Protein AF-A0A6B3FYR6-F1 (afdb_monomer_lite)

Sequence (105 aa):
GVVTNPGTGSPNRLLHVGPGGTNPPEPGKKFENTTGYAINDNATVESPVTVTGITGNAPAALQVPVNISHTYIGDLRIDLVAPDGSVYNLKAYGSGGSSDNVVTT

Structure (mmCIF, N/CA/C/O backbone):
data_AF-A0A6B3FYR6-F1
#
_entry.id   AF-A0A6B3FYR6-F1
#
loop_
_atom_site.group_PDB
_atom_site.id
_atom_site.type_symbol
_atom_site.label_atom_id
_atom_site.label_alt_id
_atom_site.label_comp_id
_atom_site.label_asym_id
_atom_site.label_entity_id
_atom_site.label_seq_id
_atom_site.pdbx_PDB_ins_code
_atom_site.Cartn_x
_atom_site.Cartn_y
_atom_site.Cartn_z
_atom_site.occupancy
_atom_site.B_iso_or_equiv
_atom_site.auth_seq_id
_atom_site.auth_comp_id
_atom_site.auth_asym_id
_atom_site.auth_atom_id
_atom_site.pdbx_PDB_model_num
ATOM 1 N N . GLY A 1 1 ? -36.900 36.167 20.054 1.00 45.94 1 GLY A N 1
ATOM 2 C CA . GLY A 1 1 ? -36.757 35.859 21.487 1.00 45.94 1 GLY A CA 1
ATOM 3 C C . GLY A 1 1 ? -35.587 34.922 21.645 1.00 45.94 1 GLY A C 1
ATOM 4 O O . GLY A 1 1 ? -35.590 33.877 21.012 1.00 45.94 1 GLY A O 1
ATOM 5 N N . VAL A 1 2 ? -34.558 35.342 22.377 1.00 47.25 2 VAL A N 1
ATOM 6 C CA . VAL A 1 2 ? -33.341 34.551 22.604 1.00 47.25 2 VAL A CA 1
ATOM 7 C C . VAL A 1 2 ? -33.591 33.634 23.796 1.00 47.25 2 VAL A C 1
ATOM 9 O O . VAL A 1 2 ? -34.051 34.095 24.836 1.00 47.25 2 VAL A O 1
ATOM 12 N N . VAL A 1 3 ? -33.324 32.339 23.636 1.00 52.00 3 VAL A N 1
ATOM 13 C CA . VAL A 1 3 ? -33.395 31.373 24.737 1.00 52.00 3 VAL A CA 1
ATOM 14 C C . VAL A 1 3 ? -32.220 31.643 25.671 1.00 52.00 3 VAL A C 1
ATOM 16 O O . VAL A 1 3 ? -31.066 31.544 25.264 1.00 52.00 3 VAL A O 1
ATOM 19 N N . THR A 1 4 ? -32.514 32.024 26.912 1.00 51.06 4 THR A N 1
ATOM 20 C CA . THR A 1 4 ? -31.526 32.522 27.879 1.00 51.06 4 THR A CA 1
ATOM 21 C C . THR A 1 4 ? -30.839 31.433 28.701 1.00 51.06 4 THR A C 1
ATOM 23 O O . THR A 1 4 ? -29.975 31.767 29.503 1.00 51.06 4 THR A O 1
ATOM 26 N N . ASN A 1 5 ? -31.164 30.144 28.518 1.00 55.78 5 ASN A N 1
ATOM 27 C CA . ASN A 1 5 ? -30.455 29.069 29.220 1.00 55.78 5 ASN A CA 1
ATOM 28 C C . ASN A 1 5 ? -30.562 27.698 28.507 1.00 55.78 5 ASN A C 1
ATOM 30 O O . ASN A 1 5 ? -31.512 26.958 28.754 1.00 55.78 5 ASN A O 1
ATOM 34 N N . PRO A 1 6 ? -29.623 27.335 27.612 1.00 57.53 6 PRO A N 1
ATOM 35 C CA . PRO A 1 6 ? -29.713 26.097 26.828 1.00 57.53 6 PRO A CA 1
ATOM 36 C C . PRO A 1 6 ? -29.171 24.829 27.520 1.00 57.53 6 PRO A C 1
ATOM 38 O O . PRO A 1 6 ? -29.190 23.769 26.899 1.00 57.53 6 PRO A O 1
ATOM 41 N N . GLY A 1 7 ? -28.689 24.905 28.767 1.00 49.00 7 GLY A N 1
ATOM 42 C CA . GLY A 1 7 ? -28.037 23.777 29.448 1.00 49.00 7 GLY A CA 1
ATOM 43 C C . GLY A 1 7 ? -26.680 23.394 28.829 1.00 49.00 7 GLY A C 1
ATOM 44 O O . GLY A 1 7 ? -26.423 23.603 27.641 1.00 49.00 7 GLY A O 1
ATOM 45 N N . THR A 1 8 ? -25.762 22.874 29.644 1.00 46.56 8 THR A N 1
ATOM 46 C CA . THR A 1 8 ? -24.403 22.528 29.197 1.00 46.56 8 THR A CA 1
ATOM 47 C C . THR A 1 8 ? -24.436 21.299 28.290 1.00 46.56 8 THR A C 1
ATOM 49 O O . THR A 1 8 ? -24.881 20.235 28.711 1.00 46.56 8 THR A O 1
ATOM 52 N N . GLY A 1 9 ? -23.941 21.453 27.058 1.00 53.00 9 GLY A N 1
ATOM 53 C CA . GLY A 1 9 ? -23.847 20.380 26.062 1.00 53.00 9 GLY A CA 1
ATOM 54 C C . GLY A 1 9 ? -24.662 20.595 24.784 1.00 53.00 9 GLY A C 1
ATOM 55 O O . GLY A 1 9 ? -24.642 19.721 23.930 1.00 53.00 9 GLY A O 1
ATOM 56 N N . SER A 1 10 ? -25.352 21.725 24.618 1.00 48.75 10 SER A N 1
ATOM 57 C CA . SER A 1 10 ? -26.177 21.994 23.430 1.00 48.75 10 SER A CA 1
ATOM 58 C C . SER A 1 10 ? -25.357 22.557 22.251 1.00 48.75 10 SER A C 1
ATOM 60 O O . SER A 1 10 ? -24.986 23.734 22.298 1.00 48.75 10 SER A O 1
ATOM 62 N N . PRO A 1 11 ? -25.108 21.814 21.148 1.00 49.16 11 PRO A N 1
ATOM 63 C CA . PRO A 1 11 ? -24.644 22.422 19.912 1.00 49.16 11 PRO A CA 1
ATOM 64 C C . PRO A 1 11 ? -25.864 22.995 19.183 1.00 49.16 11 PRO A C 1
ATOM 66 O O . PRO A 1 11 ? -26.548 22.313 18.423 1.00 49.16 11 PRO A O 1
ATOM 69 N N . ASN A 1 12 ? -26.159 24.271 19.415 1.00 47.59 12 ASN A N 1
ATOM 70 C CA . ASN A 1 12 ? -27.182 24.978 18.650 1.00 47.59 12 ASN A CA 1
ATOM 71 C C . ASN A 1 12 ? -26.661 25.243 17.219 1.00 47.59 12 ASN A C 1
ATOM 73 O O . ASN A 1 12 ? -26.086 26.292 16.936 1.00 47.59 12 ASN A O 1
ATOM 77 N N . ARG A 1 13 ? -26.856 24.289 16.301 1.00 52.81 13 ARG A N 1
ATOM 78 C CA . ARG A 1 13 ? -26.697 24.477 14.847 1.00 52.81 13 ARG A CA 1
ATOM 79 C C . ARG A 1 13 ? -27.994 24.080 14.145 1.00 52.81 13 ARG A C 1
ATOM 81 O O . ARG A 1 13 ? -28.127 22.960 13.682 1.00 52.81 13 ARG A O 1
ATOM 88 N N . LEU A 1 14 ? -28.921 25.036 14.090 1.00 49.09 14 LEU A N 1
ATOM 89 C CA . LEU A 1 14 ? -30.014 25.139 13.114 1.00 49.09 14 LEU A CA 1
ATOM 90 C C . LEU A 1 14 ? -30.851 23.855 12.906 1.00 49.09 14 LEU A C 1
ATOM 92 O O . LEU A 1 14 ? -30.528 22.977 12.115 1.00 49.09 14 LEU A O 1
ATOM 96 N N . LEU A 1 15 ? -31.975 23.818 13.623 1.00 54.81 15 LEU A N 1
ATOM 97 C CA . LEU A 1 15 ? -33.211 23.082 13.342 1.00 54.81 15 LEU A CA 1
ATOM 98 C C . LEU A 1 15 ? -33.335 22.529 11.900 1.00 54.81 15 LEU A C 1
ATOM 100 O O . LEU A 1 15 ? -33.575 23.291 10.966 1.00 54.81 15 LEU A O 1
ATOM 104 N N . HIS A 1 16 ? -33.283 21.203 11.743 1.00 43.66 16 HIS A N 1
ATOM 105 C CA . HIS A 1 16 ? -33.849 20.516 10.578 1.00 43.66 16 HIS A CA 1
ATOM 106 C C . HIS A 1 16 ? -35.307 20.156 10.897 1.00 43.66 16 HIS A C 1
ATOM 108 O O . HIS A 1 16 ? -35.573 19.266 11.702 1.00 43.66 16 HIS A O 1
ATOM 114 N N . VAL A 1 17 ? -36.260 20.865 10.294 1.00 51.50 17 VAL A N 1
ATOM 115 C CA . VAL A 1 17 ? -37.687 20.508 10.315 1.00 51.50 17 VAL A CA 1
ATOM 116 C C . VAL A 1 17 ? -38.004 19.644 9.091 1.00 51.50 17 VAL A C 1
ATOM 118 O O . VAL A 1 17 ? -38.108 20.159 7.983 1.00 51.50 17 VAL A O 1
ATOM 121 N N . GLY A 1 18 ? -38.158 18.332 9.292 1.00 39.41 18 GLY A N 1
ATOM 122 C CA . GLY A 1 18 ? -38.685 17.395 8.292 1.00 39.41 18 GLY A CA 1
ATOM 123 C C . GLY A 1 18 ? -38.494 15.924 8.700 1.00 39.41 18 GLY A C 1
ATOM 124 O O . GLY A 1 18 ? -37.386 15.555 9.089 1.00 39.41 18 GLY A O 1
ATOM 125 N N . PRO A 1 19 ? -39.523 15.055 8.627 1.00 47.91 19 PRO A N 1
ATOM 126 C CA . PRO A 1 19 ? -39.373 13.628 8.888 1.00 47.91 19 PRO A CA 1
ATOM 127 C C . PRO A 1 19 ? -38.782 12.967 7.634 1.00 47.91 19 PRO A C 1
ATOM 129 O O . PRO A 1 19 ? -39.495 12.437 6.791 1.00 47.91 19 PRO A O 1
ATOM 132 N N . GLY A 1 20 ? -37.467 13.065 7.470 1.00 43.22 20 GLY A N 1
ATOM 133 C CA . GLY A 1 20 ? -36.743 12.521 6.322 1.00 43.22 20 GLY A CA 1
ATOM 134 C C . GLY A 1 20 ? -35.326 12.175 6.738 1.00 43.22 20 GLY A C 1
ATOM 135 O O . GLY A 1 20 ? -34.389 12.917 6.465 1.00 43.22 20 GLY A O 1
ATOM 136 N N . GLY A 1 21 ? -35.188 11.086 7.492 1.00 49.53 21 GLY A N 1
ATOM 137 C CA . GLY A 1 21 ? -33.918 10.623 8.030 1.00 49.53 21 GLY A CA 1
ATOM 138 C C . GLY A 1 21 ? -33.010 10.046 6.952 1.00 49.53 21 GLY A C 1
ATOM 139 O O . GLY A 1 21 ? -32.961 8.836 6.775 1.00 49.53 21 GLY A O 1
ATOM 140 N N . THR A 1 22 ? -32.232 10.899 6.299 1.00 43.88 22 THR A N 1
ATOM 141 C CA . THR A 1 22 ? -30.904 10.518 5.813 1.00 43.88 22 THR A CA 1
ATOM 142 C C . THR A 1 22 ? -29.947 11.629 6.202 1.00 43.88 22 THR A C 1
ATOM 144 O O . THR A 1 22 ? -29.688 12.553 5.430 1.00 43.88 22 THR A O 1
ATOM 147 N N . ASN A 1 23 ? -29.453 11.562 7.440 1.00 45.19 23 ASN A N 1
ATOM 148 C CA . ASN A 1 23 ? -28.246 12.293 7.793 1.00 45.19 23 ASN A CA 1
ATOM 149 C C . ASN A 1 23 ? -27.181 11.908 6.745 1.00 45.19 23 ASN A C 1
ATOM 151 O O . ASN A 1 23 ? -27.030 10.706 6.493 1.00 45.19 23 ASN A O 1
ATOM 155 N N . PRO A 1 24 ? -26.493 12.864 6.094 1.00 52.19 24 PRO A N 1
ATOM 156 C CA . PRO A 1 24 ? -25.348 12.534 5.256 1.00 52.19 24 PRO A CA 1
ATOM 157 C C . PRO A 1 24 ? -24.418 11.619 6.061 1.00 52.19 24 PRO A C 1
ATOM 159 O O . PRO A 1 24 ? -24.256 11.878 7.260 1.00 52.19 24 PRO A O 1
ATOM 162 N N . PRO A 1 25 ? -23.846 10.550 5.474 1.00 53.16 25 PRO A N 1
ATOM 163 C CA . PRO A 1 25 ? -22.881 9.732 6.191 1.00 53.16 25 PRO A CA 1
ATOM 164 C C . PRO A 1 25 ? -21.824 10.667 6.770 1.00 53.16 25 PRO A C 1
ATOM 166 O O . PRO A 1 25 ? -21.241 11.472 6.038 1.00 53.16 25 PRO A O 1
ATOM 169 N N . GLU A 1 26 ? -21.632 10.615 8.086 1.00 53.38 26 GLU A N 1
ATOM 170 C CA . GLU A 1 26 ? -20.508 11.298 8.710 1.00 53.38 26 GLU A CA 1
ATOM 171 C C . GLU A 1 26 ? -19.241 10.857 7.962 1.00 53.38 26 GLU A C 1
ATOM 173 O O . GLU A 1 26 ? -19.096 9.653 7.712 1.00 53.38 26 GLU A O 1
ATOM 178 N N . PRO A 1 27 ? -18.360 11.782 7.534 1.00 59.34 27 PRO A N 1
ATOM 179 C CA . PRO A 1 27 ? -17.121 11.396 6.880 1.00 59.34 27 PRO A CA 1
ATOM 180 C C . PRO A 1 27 ? -16.403 10.369 7.758 1.00 59.34 27 PRO A C 1
ATOM 182 O O . PRO A 1 27 ? -16.093 10.648 8.916 1.00 59.34 27 PRO A O 1
ATOM 185 N N . GLY A 1 28 ? -16.195 9.160 7.230 1.00 68.69 28 GLY A N 1
ATOM 186 C CA . GLY A 1 28 ? -15.490 8.107 7.956 1.00 68.69 28 GLY A CA 1
ATOM 187 C C . GLY A 1 28 ? -14.103 8.588 8.393 1.00 68.69 28 GLY A C 1
ATOM 188 O O . GLY A 1 28 ? -13.522 9.481 7.770 1.00 68.69 28 GLY A O 1
ATOM 189 N N . LYS A 1 29 ? -13.550 8.017 9.472 1.00 81.19 29 LYS A N 1
ATOM 190 C CA . LYS A 1 29 ? -12.209 8.427 9.914 1.00 81.19 29 LYS A CA 1
ATOM 191 C C . LYS A 1 29 ? -11.175 8.081 8.841 1.00 81.19 29 LYS A C 1
ATOM 193 O O . LYS A 1 29 ? -11.212 6.996 8.264 1.00 81.19 29 LYS A O 1
ATOM 198 N N . LYS A 1 30 ? -10.226 8.992 8.636 1.00 86.00 30 LYS A N 1
ATOM 199 C CA . LYS A 1 30 ? -9.059 8.808 7.772 1.00 86.00 30 LYS A CA 1
ATOM 200 C C . LYS A 1 30 ? -7.832 8.524 8.637 1.00 86.00 30 LYS A C 1
ATOM 202 O O . LYS A 1 30 ? -7.636 9.177 9.659 1.00 86.00 30 LYS A O 1
ATOM 207 N N . PHE A 1 31 ? -7.002 7.589 8.191 1.00 88.31 31 PHE A N 1
ATOM 208 C CA . PHE A 1 31 ? -5.689 7.308 8.764 1.00 88.31 31 PHE A CA 1
ATOM 209 C C . PHE A 1 31 ? -4.652 7.411 7.651 1.00 88.31 31 PHE A C 1
ATOM 211 O O . PHE A 1 31 ? -4.935 7.037 6.514 1.00 88.31 31 PHE A O 1
ATOM 218 N N . GLU A 1 32 ? -3.476 7.948 7.957 1.00 92.25 32 GLU A N 1
ATOM 219 C CA . GLU A 1 32 ? -2.416 8.136 6.969 1.00 92.25 32 GLU A CA 1
ATOM 220 C C . GLU A 1 32 ? -1.030 8.038 7.603 1.00 92.25 32 GLU A C 1
ATOM 222 O O . GLU A 1 32 ? -0.863 8.261 8.803 1.00 92.25 32 GLU A O 1
ATOM 227 N N . ASN A 1 33 ? -0.041 7.725 6.770 1.00 90.81 33 ASN A N 1
ATOM 228 C CA . ASN A 1 33 ? 1.371 7.870 7.087 1.00 90.81 33 ASN A CA 1
ATOM 229 C C . ASN A 1 33 ? 2.003 8.754 6.009 1.00 90.81 33 ASN A C 1
ATOM 231 O O . ASN A 1 33 ? 1.969 8.428 4.826 1.00 90.81 33 ASN A O 1
ATOM 235 N N . THR A 1 34 ? 2.543 9.894 6.431 1.00 91.94 34 THR A N 1
ATOM 236 C CA . THR A 1 34 ? 3.195 10.884 5.560 1.00 91.94 34 THR A CA 1
ATOM 237 C C . THR A 1 34 ? 4.720 10.802 5.612 1.00 91.94 34 THR A C 1
ATOM 239 O O . THR A 1 34 ? 5.408 11.600 4.976 1.00 91.94 34 THR A O 1
ATOM 242 N N . THR A 1 35 ? 5.262 9.847 6.369 1.00 91.44 35 THR A N 1
ATOM 243 C CA . THR A 1 35 ? 6.700 9.596 6.455 1.00 91.44 35 THR A CA 1
ATOM 244 C C . THR A 1 35 ? 7.178 8.979 5.148 1.00 91.44 35 THR A C 1
ATOM 246 O O . THR A 1 35 ? 6.560 8.057 4.618 1.00 91.44 35 THR A O 1
ATOM 249 N N . GLY A 1 36 ? 8.290 9.489 4.623 1.00 90.88 36 GLY A N 1
ATOM 250 C CA . GLY A 1 36 ? 8.921 8.936 3.431 1.00 90.88 36 GLY A CA 1
ATOM 251 C C . GLY A 1 36 ? 9.635 7.624 3.741 1.00 90.88 36 GLY A C 1
ATOM 252 O O . GLY A 1 36 ? 10.416 7.551 4.689 1.00 90.88 36 GLY A O 1
ATOM 253 N N . TYR A 1 37 ? 9.407 6.617 2.901 1.00 93.06 37 TYR A N 1
ATOM 254 C CA . TYR A 1 37 ? 10.093 5.331 2.955 1.00 93.06 37 TYR A CA 1
ATOM 255 C C . TYR A 1 37 ? 10.836 5.101 1.643 1.00 93.06 37 TYR A C 1
ATOM 257 O O . TYR A 1 37 ? 10.250 5.204 0.566 1.00 93.06 37 TYR A O 1
ATOM 265 N N . ALA A 1 38 ? 12.133 4.811 1.734 1.00 93.81 38 ALA A N 1
ATOM 266 C CA . ALA A 1 38 ? 12.942 4.518 0.560 1.00 93.81 38 ALA A CA 1
ATOM 267 C C . ALA A 1 38 ? 12.601 3.124 0.023 1.00 93.81 38 ALA A C 1
ATOM 269 O O . ALA A 1 38 ? 12.686 2.133 0.750 1.00 93.81 38 ALA A O 1
ATOM 270 N N . ILE A 1 39 ? 12.245 3.058 -1.257 1.00 91.75 39 ILE A N 1
ATOM 271 C CA . ILE A 1 39 ? 12.074 1.805 -1.989 1.00 91.75 39 ILE A CA 1
ATOM 272 C C . ILE A 1 39 ? 13.419 1.506 -2.646 1.00 91.75 39 ILE A C 1
ATOM 274 O O . ILE A 1 39 ? 13.782 2.133 -3.639 1.00 91.75 39 ILE A O 1
ATOM 278 N N . ASN A 1 40 ? 14.190 0.608 -2.035 1.00 91.56 40 ASN A N 1
ATOM 279 C CA . ASN A 1 40 ? 15.454 0.156 -2.605 1.00 91.56 40 ASN A CA 1
ATOM 280 C C . ASN A 1 40 ? 15.196 -0.903 -3.677 1.00 91.56 40 ASN A C 1
ATOM 282 O O . ASN A 1 40 ? 14.197 -1.622 -3.623 1.00 91.56 40 ASN A O 1
ATOM 286 N N . ASP A 1 41 ? 16.126 -1.018 -4.620 1.00 89.00 41 ASP A N 1
ATOM 287 C CA . ASP A 1 41 ? 16.036 -2.020 -5.675 1.00 89.00 41 ASP A CA 1
ATOM 288 C C . ASP A 1 41 ? 15.967 -3.444 -5.098 1.00 89.00 41 ASP A C 1
ATOM 290 O O . ASP A 1 41 ? 16.675 -3.781 -4.143 1.00 89.00 41 ASP A O 1
ATOM 294 N N . ASN A 1 42 ? 15.084 -4.257 -5.684 1.00 88.06 42 ASN A N 1
ATOM 295 C CA . ASN A 1 42 ? 14.811 -5.645 -5.311 1.00 88.06 42 ASN A CA 1
ATOM 296 C C . ASN A 1 42 ? 14.605 -5.871 -3.795 1.00 88.06 42 ASN A C 1
ATOM 298 O O . ASN A 1 42 ? 14.994 -6.905 -3.244 1.00 88.06 42 ASN A O 1
ATOM 302 N N . ALA A 1 43 ? 14.012 -4.891 -3.108 1.00 93.31 43 ALA A N 1
ATOM 303 C CA . ALA A 1 43 ? 13.752 -4.931 -1.676 1.00 93.31 43 ALA A CA 1
ATOM 304 C C . ALA A 1 43 ? 12.290 -4.604 -1.355 1.00 93.31 43 ALA A C 1
ATOM 306 O O . ALA A 1 43 ? 11.596 -3.915 -2.102 1.00 93.31 43 ALA A O 1
ATOM 307 N N . THR A 1 44 ? 11.841 -5.065 -0.188 1.00 93.75 44 THR A N 1
ATOM 308 C CA . THR A 1 44 ? 10.534 -4.713 0.372 1.00 93.75 44 THR A CA 1
ATOM 309 C C . THR A 1 44 ? 10.712 -3.639 1.434 1.00 93.75 44 THR A C 1
ATOM 311 O O . THR A 1 44 ? 11.603 -3.734 2.279 1.00 93.75 44 THR A O 1
ATOM 314 N N . VAL A 1 45 ? 9.838 -2.636 1.419 1.00 95.62 45 VAL A N 1
ATOM 315 C CA . VAL A 1 45 ? 9.732 -1.631 2.475 1.00 95.62 45 VAL A CA 1
ATOM 316 C C . VAL A 1 45 ? 8.296 -1.564 2.977 1.00 95.62 45 VAL A C 1
ATOM 318 O O . VAL A 1 45 ? 7.353 -1.679 2.195 1.00 95.62 45 VAL A O 1
ATOM 321 N N . GLU A 1 46 ? 8.130 -1.384 4.283 1.00 94.94 46 GLU A N 1
ATOM 322 C CA . GLU A 1 46 ? 6.823 -1.281 4.928 1.00 94.94 46 GLU A CA 1
ATOM 323 C C . GLU A 1 46 ? 6.556 0.158 5.375 1.00 94.94 46 GLU A C 1
ATOM 325 O O . GLU A 1 46 ? 7.415 0.803 5.976 1.00 94.94 46 GLU A O 1
ATOM 330 N N . SER A 1 47 ? 5.340 0.643 5.114 1.00 94.12 47 SER A N 1
ATOM 331 C CA . SER A 1 47 ? 4.832 1.929 5.603 1.00 94.12 47 SER A CA 1
ATOM 332 C C . SER A 1 47 ? 3.652 1.669 6.550 1.00 94.12 47 SER A C 1
ATOM 334 O O . SER A 1 47 ? 2.512 1.539 6.094 1.00 94.12 47 SER A O 1
ATOM 336 N N . PRO A 1 48 ? 3.895 1.511 7.866 1.00 92.75 48 PRO A N 1
ATOM 337 C CA . PRO A 1 48 ? 2.840 1.182 8.817 1.00 92.75 48 PRO A CA 1
ATOM 338 C C . PRO A 1 48 ? 1.897 2.370 9.044 1.00 92.75 48 PRO A C 1
ATOM 340 O O . PRO A 1 48 ? 2.336 3.512 9.176 1.00 92.75 48 PRO A O 1
ATOM 343 N N . VAL A 1 49 ? 0.596 2.096 9.156 1.00 91.12 49 VAL A N 1
ATOM 344 C CA . VAL A 1 49 ? -0.431 3.069 9.561 1.00 91.12 49 VAL A CA 1
ATOM 345 C C . VAL A 1 49 ? -1.151 2.526 10.790 1.00 91.12 49 VAL A C 1
ATOM 347 O O . VAL A 1 49 ? -1.811 1.490 10.727 1.00 91.12 49 VAL A O 1
ATOM 350 N N . THR A 1 50 ? -1.053 3.230 11.917 1.00 88.31 50 THR A N 1
ATOM 351 C CA . T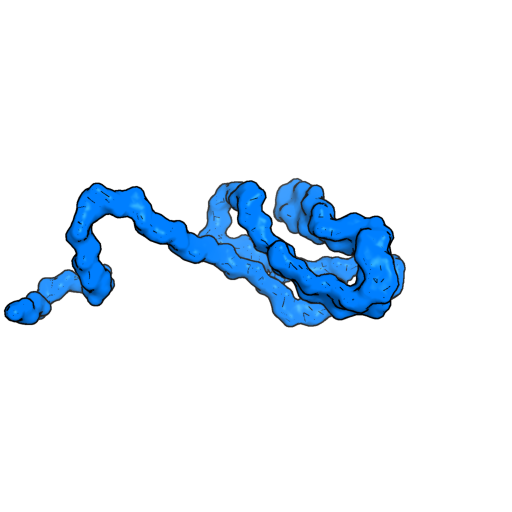HR A 1 50 ? -1.745 2.826 13.147 1.00 88.31 50 THR A CA 1
ATOM 352 C C . THR A 1 50 ? -3.200 3.290 13.113 1.00 88.31 50 THR A C 1
ATOM 354 O O . THR A 1 50 ? -3.491 4.482 13.203 1.00 88.31 50 THR A O 1
ATOM 357 N N . VAL A 1 51 ? -4.128 2.338 13.032 1.00 85.50 51 VAL A N 1
ATOM 358 C CA . VAL A 1 51 ? -5.575 2.587 13.077 1.00 85.50 51 VAL A CA 1
ATOM 359 C C . VAL A 1 51 ? -6.078 2.406 14.510 1.00 85.50 51 VAL A C 1
ATOM 361 O O . VAL A 1 51 ? -5.918 1.340 15.097 1.00 85.50 51 VAL A O 1
ATOM 364 N N . THR A 1 52 ? -6.692 3.440 15.094 1.00 84.25 52 THR A N 1
ATOM 365 C CA . THR A 1 52 ? -7.232 3.394 16.467 1.00 84.25 52 THR A CA 1
ATOM 366 C C . THR A 1 52 ? -8.637 3.986 16.559 1.00 84.25 52 THR A C 1
ATOM 368 O O . THR A 1 52 ? -9.060 4.799 15.736 1.00 84.25 52 THR A O 1
ATOM 371 N N . GLY A 1 53 ? -9.389 3.575 17.585 1.00 81.31 53 GLY A N 1
ATOM 372 C CA . GLY A 1 53 ? -10.710 4.134 17.880 1.00 81.31 53 GLY A CA 1
ATOM 373 C C . GLY A 1 53 ? -11.798 3.773 16.863 1.00 81.31 53 GLY A C 1
ATOM 374 O O . GLY A 1 53 ? -12.802 4.481 16.792 1.00 81.31 53 GLY A O 1
ATOM 375 N N . ILE A 1 54 ? -11.597 2.721 16.069 1.00 81.12 54 ILE A N 1
ATOM 376 C CA . ILE A 1 54 ? -12.625 2.062 15.256 1.00 81.12 54 ILE A CA 1
ATOM 377 C C . ILE A 1 54 ? -12.612 0.582 15.623 1.00 81.12 54 ILE A C 1
ATOM 379 O O . ILE A 1 54 ? -11.543 -0.005 15.774 1.00 81.12 54 ILE A O 1
ATOM 383 N N . THR A 1 55 ? -13.794 -0.001 15.789 1.00 77.56 55 THR A N 1
ATOM 384 C CA . THR A 1 55 ? -13.983 -1.432 16.036 1.00 77.56 55 THR A CA 1
ATOM 385 C C . THR A 1 55 ? -14.667 -2.088 14.836 1.00 77.56 55 THR A C 1
ATOM 387 O O . THR A 1 55 ? -15.402 -1.433 14.099 1.00 77.56 55 THR A O 1
ATOM 390 N N . GLY A 1 56 ? -14.441 -3.390 14.650 1.00 82.50 56 GLY A N 1
ATOM 391 C CA . GLY A 1 56 ? -15.014 -4.160 13.542 1.00 82.50 56 GLY A CA 1
ATOM 392 C C . GLY A 1 56 ? -14.161 -4.152 12.270 1.00 82.50 56 GLY A C 1
ATOM 393 O O . GLY A 1 56 ? -13.007 -3.729 12.279 1.00 82.50 56 GLY A O 1
ATOM 394 N N . ASN A 1 57 ? -14.737 -4.670 11.185 1.00 79.25 57 ASN A N 1
ATOM 395 C CA . ASN A 1 57 ? -14.053 -4.832 9.903 1.00 79.25 57 ASN A CA 1
ATOM 396 C C . ASN A 1 57 ? -14.039 -3.527 9.098 1.00 79.25 57 ASN A C 1
ATOM 398 O O . ASN A 1 57 ? -14.955 -2.708 9.202 1.00 79.25 57 ASN A O 1
ATOM 402 N N . ALA A 1 58 ? -13.031 -3.374 8.238 1.00 80.81 58 ALA A N 1
ATOM 403 C CA . ALA A 1 58 ? -13.022 -2.318 7.234 1.00 80.81 58 ALA A CA 1
ATOM 404 C C . ALA A 1 58 ? -14.251 -2.427 6.304 1.00 80.81 58 ALA A C 1
ATOM 406 O O . ALA A 1 58 ? -14.686 -3.539 5.983 1.00 80.81 58 ALA A O 1
ATOM 407 N N . PRO A 1 59 ? -14.825 -1.297 5.856 1.00 83.56 59 PRO A N 1
ATOM 408 C CA . PRO A 1 59 ? -15.941 -1.315 4.919 1.00 83.56 59 PRO A CA 1
ATOM 409 C C . PRO A 1 59 ? -15.500 -1.861 3.554 1.00 83.56 59 PRO A C 1
ATOM 411 O O . PRO A 1 59 ? -14.383 -1.612 3.111 1.00 83.56 59 PRO A O 1
ATOM 414 N N . ALA A 1 60 ? -16.410 -2.523 2.835 1.00 82.94 60 ALA A N 1
ATOM 415 C CA . ALA A 1 60 ? -16.135 -3.038 1.486 1.00 82.94 60 ALA A CA 1
ATOM 416 C C . ALA A 1 60 ? -15.779 -1.934 0.466 1.00 82.94 60 ALA A C 1
ATOM 418 O O . ALA A 1 60 ? -15.144 -2.209 -0.544 1.00 82.94 60 ALA A O 1
ATOM 419 N N . ALA A 1 61 ? -16.186 -0.691 0.738 1.00 82.00 61 ALA A N 1
ATOM 420 C CA . ALA A 1 61 ? -15.888 0.489 -0.071 1.00 82.00 61 ALA A CA 1
ATOM 421 C C . ALA A 1 61 ? -14.701 1.311 0.475 1.00 82.00 61 ALA A C 1
ATOM 423 O O . ALA A 1 61 ? -14.623 2.515 0.224 1.00 82.00 61 ALA A O 1
ATOM 424 N N . LEU A 1 62 ? -13.817 0.704 1.280 1.00 86.56 62 LEU A N 1
ATOM 425 C CA . LEU A 1 62 ? -12.615 1.374 1.773 1.00 86.56 62 LEU A CA 1
ATOM 426 C C . LEU A 1 62 ? -11.758 1.850 0.591 1.00 86.56 62 LEU A C 1
ATOM 428 O O . LEU A 1 62 ? -11.408 1.066 -0.286 1.00 86.56 62 LEU A O 1
ATOM 432 N N . GLN A 1 63 ? -11.401 3.131 0.609 1.00 89.12 63 GLN A N 1
ATOM 433 C CA . GLN A 1 63 ? -10.449 3.726 -0.326 1.00 89.12 63 GLN A CA 1
ATOM 434 C C . GLN A 1 63 ? -9.064 3.762 0.310 1.00 89.12 63 GLN A C 1
ATOM 436 O O . GLN A 1 63 ? -8.931 4.045 1.505 1.00 89.12 63 GLN A O 1
ATOM 441 N N . VAL A 1 64 ? -8.042 3.469 -0.491 1.00 91.81 64 VAL A N 1
ATOM 442 C CA . VAL A 1 64 ? -6.654 3.371 -0.037 1.00 91.81 64 VAL A CA 1
ATOM 443 C C . VAL A 1 64 ? -5.802 4.209 -0.980 1.00 91.81 64 VAL A C 1
ATOM 445 O O . VAL A 1 64 ? -5.257 3.684 -1.954 1.00 91.81 64 VAL A O 1
ATOM 448 N N . PRO A 1 65 ? -5.691 5.520 -0.714 1.00 92.00 65 PRO A N 1
ATOM 449 C CA . PRO A 1 65 ? -4.864 6.374 -1.535 1.00 92.00 65 PRO A CA 1
ATOM 450 C C . PRO A 1 65 ? -3.391 6.006 -1.355 1.00 92.00 65 PRO A C 1
ATOM 452 O O . PRO A 1 65 ? -2.899 5.889 -0.230 1.00 92.00 65 PRO A O 1
ATOM 455 N N . VAL A 1 66 ? -2.680 5.852 -2.470 1.00 92.38 66 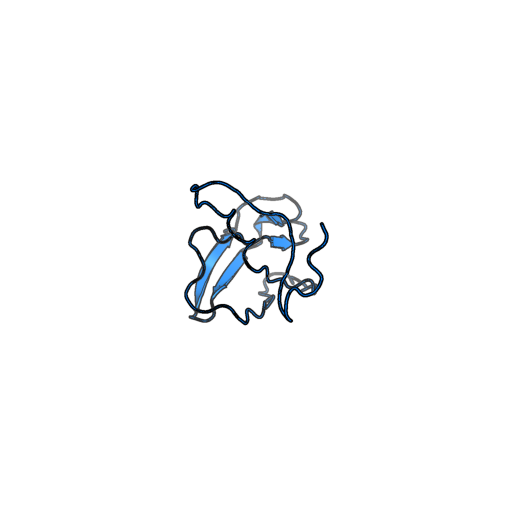VAL A N 1
ATOM 456 C CA . VAL A 1 66 ? -1.248 5.536 -2.492 1.00 92.38 66 VAL A CA 1
ATOM 457 C C . VAL A 1 66 ? -0.527 6.567 -3.344 1.00 92.38 66 VAL A C 1
ATOM 459 O O . VAL A 1 66 ? -0.937 6.850 -4.470 1.00 92.38 66 VAL A O 1
ATOM 462 N N . ASN A 1 67 ? 0.553 7.114 -2.789 1.00 93.62 67 ASN A N 1
ATOM 463 C CA . ASN A 1 67 ? 1.447 8.040 -3.467 1.00 93.62 67 ASN A CA 1
ATOM 464 C C . ASN A 1 67 ? 2.892 7.552 -3.313 1.00 93.62 67 ASN A C 1
ATOM 466 O O . ASN A 1 67 ? 3.440 7.572 -2.211 1.00 93.62 67 ASN A O 1
ATOM 470 N N . ILE A 1 68 ? 3.482 7.079 -4.408 1.00 92.56 68 ILE A N 1
ATOM 471 C CA . ILE A 1 68 ? 4.845 6.548 -4.458 1.00 92.56 68 ILE A CA 1
ATOM 472 C C . ILE A 1 68 ? 5.598 7.225 -5.597 1.00 92.56 68 ILE A C 1
ATOM 474 O O . ILE A 1 68 ? 5.125 7.244 -6.732 1.00 92.56 68 ILE A O 1
ATOM 478 N N . SER A 1 69 ? 6.803 7.710 -5.301 1.00 93.81 69 SER A N 1
ATOM 479 C CA . SER A 1 69 ? 7.746 8.191 -6.309 1.00 93.81 69 SER A CA 1
ATOM 480 C C . SER A 1 69 ? 8.645 7.047 -6.777 1.00 93.81 69 SER A C 1
ATOM 482 O O . SER A 1 69 ? 9.308 6.416 -5.953 1.00 93.81 69 SER A O 1
ATOM 484 N N . HIS A 1 70 ? 8.642 6.753 -8.077 1.00 90.75 70 HIS A N 1
ATOM 485 C CA . HIS A 1 70 ? 9.488 5.720 -8.684 1.00 90.75 70 HIS A CA 1
ATOM 486 C C . HIS A 1 70 ? 9.598 5.949 -10.192 1.00 90.75 70 HIS A C 1
ATOM 488 O O . HIS A 1 70 ? 8.618 6.350 -10.814 1.00 90.75 70 HIS A O 1
ATOM 494 N N . THR A 1 71 ? 10.756 5.662 -10.782 1.00 91.25 71 THR A N 1
ATOM 495 C CA . THR A 1 71 ? 11.012 5.881 -12.219 1.00 91.25 71 THR A CA 1
ATOM 496 C C . THR A 1 71 ? 10.437 4.785 -13.122 1.00 91.25 71 THR A C 1
ATOM 498 O O . THR A 1 71 ? 10.303 4.967 -14.322 1.00 91.25 71 THR A O 1
ATOM 501 N N . TYR A 1 72 ? 10.121 3.616 -12.564 1.00 90.62 72 TYR A N 1
ATOM 502 C CA . TYR A 1 72 ? 9.520 2.501 -13.303 1.00 90.62 72 TYR A CA 1
ATOM 503 C C . TYR A 1 72 ? 8.473 1.808 -12.440 1.00 90.62 72 TYR A C 1
ATOM 505 O O . TYR A 1 72 ? 8.789 0.952 -11.614 1.00 90.62 72 TYR A O 1
ATOM 513 N N . ILE A 1 73 ? 7.203 2.189 -12.568 1.00 92.69 73 ILE A N 1
ATOM 514 C CA . ILE A 1 73 ? 6.153 1.611 -11.711 1.00 92.69 73 ILE A CA 1
ATOM 515 C C . ILE A 1 73 ? 5.802 0.169 -12.071 1.00 92.69 73 ILE A C 1
ATOM 517 O O . ILE A 1 73 ? 5.200 -0.526 -11.251 1.00 92.69 73 ILE A O 1
ATOM 521 N N . GLY A 1 74 ? 6.184 -0.297 -13.262 1.00 91.12 74 GLY A N 1
ATOM 522 C CA . GLY A 1 74 ? 6.088 -1.698 -13.665 1.00 91.12 74 GLY A CA 1
ATOM 523 C C . GLY A 1 74 ? 6.805 -2.640 -12.699 1.00 91.12 74 GLY A C 1
ATOM 524 O O . GLY A 1 74 ? 6.317 -3.742 -12.468 1.00 91.12 74 GLY A O 1
ATOM 525 N N . ASP A 1 75 ? 7.872 -2.181 -12.047 1.00 92.19 75 ASP A N 1
ATOM 526 C CA . ASP A 1 75 ? 8.654 -3.007 -11.124 1.00 92.19 75 ASP A CA 1
ATOM 527 C C . ASP A 1 75 ? 8.033 -3.093 -9.724 1.00 92.19 75 ASP A C 1
ATOM 529 O O . ASP A 1 75 ? 8.401 -3.940 -8.911 1.00 92.19 75 ASP A O 1
ATOM 533 N N . LEU A 1 76 ? 7.047 -2.241 -9.433 1.00 93.19 76 LEU A N 1
ATOM 534 C CA . LEU A 1 76 ? 6.415 -2.189 -8.124 1.00 93.19 76 LEU A CA 1
ATOM 535 C C . LEU A 1 76 ? 5.252 -3.175 -8.016 1.00 93.19 76 LEU A C 1
ATOM 537 O O . LEU A 1 76 ? 4.315 -3.159 -8.825 1.00 93.19 76 LEU A O 1
ATOM 541 N N . ARG A 1 77 ? 5.260 -3.943 -6.927 1.00 95.38 77 ARG A N 1
ATOM 542 C CA . ARG A 1 77 ? 4.086 -4.608 -6.356 1.00 95.38 77 ARG A CA 1
ATOM 543 C C . ARG A 1 77 ? 3.687 -3.873 -5.079 1.00 95.38 77 ARG A C 1
ATOM 545 O O . ARG A 1 77 ? 4.548 -3.569 -4.261 1.00 95.38 77 ARG A O 1
ATOM 552 N N . ILE A 1 78 ? 2.394 -3.604 -4.912 1.00 95.06 78 ILE A N 1
ATOM 553 C CA . ILE A 1 78 ? 1.865 -2.905 -3.735 1.00 95.06 78 ILE A CA 1
ATOM 554 C C . ILE A 1 78 ? 0.787 -3.775 -3.105 1.00 95.06 78 ILE A C 1
ATOM 556 O O . ILE A 1 78 ? -0.229 -4.071 -3.740 1.00 95.06 78 ILE A O 1
ATOM 560 N N . ASP A 1 79 ? 1.013 -4.139 -1.850 1.00 96.50 79 ASP A N 1
ATOM 561 C CA . ASP A 1 79 ? 0.118 -4.957 -1.047 1.00 96.50 79 ASP A CA 1
ATOM 562 C C . ASP A 1 79 ? -0.287 -4.181 0.214 1.00 96.50 79 ASP A C 1
ATOM 564 O O . ASP A 1 79 ? 0.556 -3.597 0.895 1.00 96.50 79 ASP A O 1
ATOM 568 N N . LEU A 1 80 ? -1.581 -4.183 0.534 1.00 94.06 80 LEU A N 1
ATOM 569 C CA . LEU A 1 80 ? -2.099 -3.754 1.828 1.00 94.06 80 LEU A CA 1
ATOM 570 C C . LEU A 1 80 ? -2.231 -4.981 2.725 1.00 94.06 80 LEU A C 1
ATOM 572 O O . LEU A 1 80 ? -2.986 -5.902 2.411 1.00 94.06 80 LEU A O 1
ATOM 576 N N . VAL A 1 81 ? -1.519 -4.976 3.848 1.00 93.88 81 VAL A N 1
ATOM 577 C CA . VAL A 1 81 ? -1.557 -6.057 4.836 1.00 93.88 81 VAL A CA 1
ATOM 578 C C . VAL A 1 81 ? -2.387 -5.607 6.033 1.00 93.88 81 VAL A C 1
ATOM 580 O O . VAL A 1 81 ? -2.082 -4.595 6.665 1.00 93.88 81 VAL A O 1
ATOM 583 N N . ALA A 1 82 ? -3.459 -6.338 6.328 1.00 90.19 82 ALA A N 1
ATOM 584 C CA . ALA A 1 82 ? -4.303 -6.083 7.488 1.00 90.19 82 ALA A CA 1
ATOM 585 C C . ALA A 1 82 ? -3.696 -6.691 8.772 1.00 90.19 82 ALA A C 1
ATOM 587 O O . ALA A 1 82 ? -2.869 -7.601 8.694 1.00 90.19 82 ALA A O 1
ATOM 588 N N . PRO A 1 83 ? -4.109 -6.235 9.973 1.00 87.38 83 PRO A N 1
ATOM 589 C CA . PRO A 1 83 ? -3.588 -6.762 11.241 1.00 87.38 83 PRO A CA 1
ATOM 590 C C . PRO A 1 83 ? -3.831 -8.262 11.469 1.00 87.38 83 PRO A C 1
ATOM 592 O O . PRO A 1 83 ? -3.150 -8.872 12.286 1.00 87.38 83 PRO A O 1
ATOM 595 N N . ASP A 1 84 ? -4.805 -8.851 10.772 1.00 87.00 84 ASP A N 1
ATOM 596 C CA . ASP A 1 84 ? -5.100 -10.289 10.785 1.00 87.00 84 ASP A CA 1
ATOM 597 C C . ASP A 1 84 ? -4.201 -11.104 9.829 1.00 87.00 84 ASP A C 1
ATOM 599 O O . ASP A 1 84 ? -4.321 -12.326 9.765 1.00 87.00 84 ASP A O 1
ATOM 603 N N . GLY A 1 85 ? -3.301 -10.440 9.094 1.00 89.62 85 GLY A N 1
ATOM 604 C CA . GLY A 1 85 ? -2.418 -11.040 8.096 1.00 89.62 85 GLY A CA 1
ATOM 605 C C . GLY A 1 85 ? -3.031 -11.165 6.699 1.00 89.62 85 GLY A C 1
ATOM 606 O O . GLY A 1 85 ? -2.352 -11.638 5.787 1.00 89.62 85 GLY A O 1
ATOM 607 N N . SER A 1 86 ? -4.282 -10.740 6.493 1.00 91.44 86 SER A N 1
ATOM 608 C CA . SER A 1 86 ? -4.899 -10.724 5.165 1.00 91.44 86 SER A CA 1
ATOM 609 C C . SER A 1 86 ? -4.162 -9.754 4.241 1.00 91.44 86 SER A C 1
ATOM 611 O O . SER A 1 86 ? -3.866 -8.621 4.624 1.00 91.44 86 SER A O 1
ATOM 613 N N . VAL A 1 87 ? -3.903 -10.183 3.004 1.00 95.06 87 VAL A N 1
ATOM 614 C CA . VAL A 1 87 ? -3.17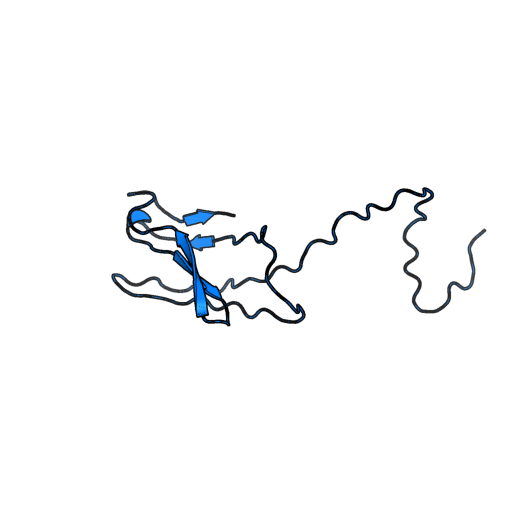7 -9.394 2.000 1.00 95.06 87 VAL A CA 1
ATOM 615 C C . VAL A 1 87 ? -4.108 -9.007 0.858 1.00 95.06 87 VAL A C 1
ATOM 617 O O . VAL A 1 87 ? -4.690 -9.868 0.198 1.00 95.06 87 VAL A O 1
ATOM 620 N N . TYR A 1 88 ? -4.200 -7.708 0.591 1.00 92.88 88 TYR A N 1
ATOM 621 C CA . TYR A 1 88 ? -4.961 -7.132 -0.511 1.00 92.88 88 TYR A CA 1
ATOM 622 C C . TYR A 1 88 ? -3.989 -6.536 -1.525 1.00 92.88 88 TYR A C 1
ATOM 624 O O . TYR A 1 88 ? -3.308 -5.553 -1.237 1.00 92.88 88 TYR A O 1
ATOM 632 N N . ASN A 1 89 ? -3.909 -7.126 -2.718 1.00 94.69 89 ASN A N 1
ATOM 633 C CA . ASN A 1 89 ? -3.063 -6.583 -3.775 1.00 94.69 89 ASN A CA 1
ATOM 634 C C . ASN A 1 89 ? -3.708 -5.313 -4.345 1.00 94.69 89 ASN A C 1
ATOM 636 O O . ASN A 1 89 ? -4.737 -5.383 -5.015 1.00 94.69 89 ASN A O 1
ATOM 640 N N . LEU A 1 90 ? -3.101 -4.159 -4.062 1.00 92.81 90 LEU A N 1
ATOM 641 C CA . LEU A 1 90 ? -3.540 -2.865 -4.594 1.00 92.81 90 LEU A CA 1
ATOM 642 C C . LEU A 1 90 ? -2.988 -2.637 -6.001 1.00 92.81 90 LEU A C 1
ATOM 644 O O . LEU A 1 90 ? -3.628 -2.003 -6.837 1.00 92.81 90 LEU A O 1
ATOM 648 N N . LYS A 1 91 ? -1.786 -3.161 -6.264 1.00 92.75 91 LYS A N 1
ATOM 649 C CA . LYS A 1 91 ? -1.144 -3.108 -7.574 1.00 92.75 91 LYS A CA 1
ATOM 650 C C . LYS A 1 91 ? -0.323 -4.369 -7.824 1.00 92.75 91 LYS A C 1
ATOM 652 O O . LYS A 1 91 ? 0.583 -4.700 -7.053 1.00 92.75 91 LYS A O 1
ATOM 657 N N . ALA A 1 92 ? -0.581 -5.017 -8.956 1.00 93.62 92 ALA A N 1
ATOM 658 C CA . ALA A 1 92 ? 0.214 -6.141 -9.426 1.00 93.62 92 ALA A CA 1
ATOM 659 C C . ALA A 1 92 ? 1.559 -5.687 -10.026 1.00 93.62 92 ALA A C 1
ATOM 661 O O . ALA A 1 92 ? 1.669 -4.610 -10.632 1.00 93.62 92 ALA A O 1
ATOM 662 N N . TYR A 1 93 ? 2.564 -6.554 -9.895 1.00 92.81 93 TYR A N 1
ATOM 663 C CA . TYR A 1 93 ? 3.834 -6.431 -10.609 1.00 92.81 93 TYR A CA 1
ATOM 664 C C . TYR A 1 93 ? 3.603 -6.428 -12.130 1.00 92.81 93 TYR A C 1
ATOM 666 O O . TYR A 1 93 ? 2.679 -7.074 -12.627 1.00 92.81 93 TYR A O 1
ATOM 674 N N . GLY A 1 94 ? 4.416 -5.680 -12.871 1.00 90.69 94 GLY A N 1
ATOM 675 C CA . GLY A 1 94 ? 4.333 -5.529 -14.327 1.00 90.69 94 GLY A CA 1
ATOM 676 C C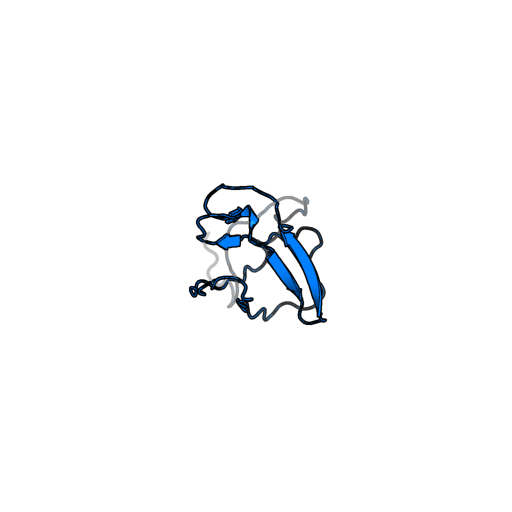 . GLY A 1 94 ? 3.231 -4.581 -14.815 1.00 90.69 94 GLY A C 1
ATOM 677 O O . GLY A 1 94 ? 3.222 -4.199 -15.983 1.00 90.69 94 GLY A O 1
ATOM 678 N N . SER A 1 95 ? 2.312 -4.154 -13.944 1.00 88.69 95 SER A N 1
ATOM 679 C CA . SER A 1 95 ? 1.259 -3.199 -14.306 1.00 88.69 95 SER A CA 1
ATOM 680 C C . SER A 1 95 ? 1.793 -1.763 -14.363 1.00 88.69 95 SER A C 1
ATOM 682 O O . SER A 1 95 ? 2.580 -1.359 -13.507 1.00 88.69 95 SER A O 1
ATOM 684 N N . GLY A 1 96 ? 1.350 -0.979 -15.349 1.00 85.62 96 GLY A N 1
ATOM 685 C CA . GLY A 1 96 ? 1.752 0.422 -15.542 1.00 85.62 96 GLY A CA 1
ATOM 686 C C . GLY A 1 96 ? 3.043 0.634 -16.347 1.00 85.62 96 GLY A C 1
ATOM 687 O O . GLY A 1 96 ? 3.297 1.751 -16.784 1.00 85.62 96 GLY A O 1
ATOM 688 N N . GLY A 1 97 ? 3.826 -0.418 -16.613 1.00 89.00 97 GLY A N 1
ATOM 689 C CA . GLY A 1 97 ? 4.988 -0.354 -17.509 1.00 89.00 97 GLY A CA 1
ATOM 690 C C . GLY A 1 97 ? 6.054 0.664 -17.080 1.00 89.00 97 GLY A C 1
ATOM 691 O O . GLY A 1 97 ? 6.398 0.760 -15.905 1.00 89.00 97 GLY A O 1
ATOM 692 N N . SER A 1 98 ? 6.582 1.423 -18.042 1.00 90.75 98 SER A N 1
ATOM 693 C CA . SER A 1 98 ? 7.648 2.417 -17.845 1.00 90.75 98 SER A CA 1
ATOM 694 C C . SER A 1 98 ? 7.145 3.796 -17.403 1.00 90.75 98 SER A C 1
ATOM 696 O O . SER A 1 98 ? 7.811 4.796 -17.655 1.00 90.75 98 SER A O 1
ATOM 698 N N . SER A 1 99 ? 5.931 3.888 -16.856 1.00 92.25 99 SER A N 1
ATOM 699 C CA . SER A 1 99 ? 5.441 5.144 -16.294 1.00 92.25 99 SER A CA 1
ATOM 700 C C . SER A 1 99 ? 6.140 5.464 -14.974 1.00 92.25 99 SER A C 1
ATOM 702 O O . SER A 1 99 ? 6.503 4.562 -14.215 1.00 92.25 99 SER A O 1
ATOM 704 N N . ASP A 1 100 ? 6.263 6.758 -14.697 1.00 92.56 100 ASP A N 1
ATOM 705 C CA . ASP A 1 100 ? 6.752 7.269 -13.423 1.00 92.56 100 ASP A CA 1
ATOM 706 C C . ASP A 1 100 ? 5.603 7.407 -12.422 1.00 92.56 100 ASP A C 1
ATOM 708 O O . ASP A 1 100 ? 4.513 7.856 -12.781 1.00 92.56 100 ASP A O 1
ATOM 712 N N . ASN A 1 101 ? 5.908 7.146 -11.151 1.00 92.62 101 ASN A N 1
ATOM 713 C CA . ASN A 1 101 ? 5.084 7.396 -9.966 1.00 92.62 101 ASN A CA 1
ATOM 714 C C . ASN A 1 101 ? 3.734 6.658 -9.912 1.00 92.62 101 ASN A C 1
ATOM 716 O O . ASN A 1 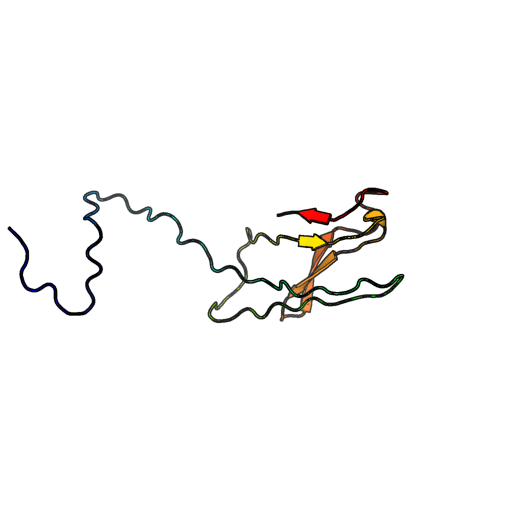101 ? 3.017 6.483 -10.893 1.00 92.62 101 ASN A O 1
ATOM 720 N N . VAL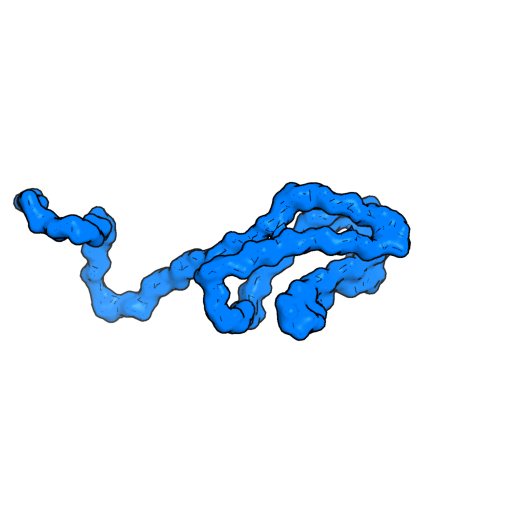 A 1 102 ? 3.337 6.248 -8.711 1.00 90.75 102 VAL A N 1
ATOM 721 C CA . VAL A 1 102 ? 1.997 5.705 -8.457 1.00 90.75 102 VAL A CA 1
ATOM 722 C C . VAL A 1 102 ? 1.217 6.741 -7.671 1.00 90.75 102 VAL A C 1
ATOM 724 O O . VAL A 1 102 ? 1.595 7.054 -6.548 1.00 90.75 102 VAL A O 1
ATOM 727 N N . VAL A 1 103 ? 0.131 7.256 -8.248 1.00 92.12 103 VAL A N 1
ATOM 728 C CA . VAL A 1 103 ? -0.811 8.160 -7.575 1.00 92.12 103 VAL A CA 1
ATOM 729 C C . VAL A 1 103 ? -2.225 7.637 -7.815 1.00 92.12 103 VAL A C 1
ATOM 731 O O . VAL A 1 103 ? -2.745 7.743 -8.923 1.00 92.12 103 VAL A O 1
ATOM 734 N N . THR A 1 104 ? -2.831 7.035 -6.791 1.00 86.50 104 THR A N 1
ATOM 735 C CA . THR A 1 104 ? -4.180 6.441 -6.852 1.00 86.50 104 THR A CA 1
ATOM 736 C C . THR A 1 104 ? -4.988 6.782 -5.604 1.00 86.50 104 THR A C 1
ATOM 738 O O . THR A 1 104 ? -4.412 7.156 -4.580 1.00 86.50 104 THR A O 1
ATOM 741 N N . THR A 1 105 ? -6.313 6.654 -5.698 1.00 79.31 105 THR A N 1
ATOM 742 C CA . THR A 1 105 ? -7.299 6.914 -4.634 1.00 79.31 105 THR A CA 1
ATOM 743 C C . THR A 1 105 ? -8.163 5.697 -4.372 1.00 79.31 105 THR A C 1
ATOM 745 O O . THR A 1 105 ? -8.596 5.106 -5.387 1.00 79.31 105 THR A O 1
#

pLDDT: mean 79.39, std 18.13, range [39.41, 96.5]

Radius of gyration: 21.83 Å; chains: 1; bounding box: 55×47×47 Å

Secondary structure (DSSP, 8-state):
---S---TT--------SS---PPPPPPPP----------TT----------S--SPPPTT----EEE--S-GGG--EEEE-TTS-EEEEE-TTTTTT---EEE-

Foldseek 3Di:
DDDPQPDPPDPPDDDDPDPDDDDPPDPDDDWDAPDDDDDDPPDDDDDDIDDDDDDDDDDPPDDDWDKDFDQFCLQDWDWDADPVRDIDTPDDHRPPGRDGIDTGD